Protein AF-A0A3C1KAB3-F1 (afdb_monomer)

Organism: NCBI:txid400772

Structure (mmCIF, N/CA/C/O backbone):
data_AF-A0A3C1KAB3-F1
#
_entry.id   AF-A0A3C1KAB3-F1
#
loop_
_atom_site.group_PDB
_atom_site.id
_atom_site.type_symbol
_atom_site.label_atom_id
_atom_site.label_alt_id
_atom_site.label_comp_id
_atom_site.label_asym_id
_atom_site.label_entity_id
_atom_site.label_seq_id
_atom_site.pdbx_PDB_ins_code
_atom_site.Cartn_x
_atom_site.Cartn_y
_atom_site.Cartn_z
_atom_site.occupancy
_atom_site.B_iso_or_equiv
_atom_site.auth_seq_id
_atom_site.auth_comp_id
_atom_site.auth_asym_id
_atom_site.auth_atom_id
_atom_site.pdbx_PDB_model_num
ATOM 1 N N . ARG A 1 1 ? -7.586 -15.280 -24.623 1.00 45.44 1 ARG A N 1
ATOM 2 C CA . ARG A 1 1 ? -6.352 -14.586 -25.068 1.00 45.44 1 ARG A CA 1
ATOM 3 C C . ARG A 1 1 ? -5.178 -15.482 -24.715 1.00 45.44 1 ARG A C 1
ATOM 5 O O . ARG A 1 1 ? -5.055 -15.818 -23.547 1.00 45.44 1 ARG A O 1
ATOM 12 N N . HIS A 1 2 ? -4.398 -15.919 -25.700 1.00 37.41 2 HIS A N 1
ATOM 13 C CA . HIS A 1 2 ? -3.145 -16.643 -25.469 1.00 37.41 2 HIS A CA 1
ATOM 14 C C . HIS A 1 2 ? -2.085 -15.616 -25.024 1.00 37.41 2 HIS A C 1
ATOM 16 O O . HIS A 1 2 ? -2.032 -14.554 -25.651 1.00 37.41 2 HIS A O 1
ATOM 22 N N . PRO A 1 3 ? -1.326 -15.830 -23.936 1.00 46.16 3 PRO A N 1
ATOM 23 C CA . PRO A 1 3 ? -0.272 -14.899 -23.554 1.00 46.16 3 PRO A CA 1
ATOM 24 C C . PRO A 1 3 ? 0.894 -15.007 -24.548 1.00 46.16 3 PRO A C 1
ATOM 26 O O . PRO A 1 3 ? 1.227 -16.099 -25.002 1.00 46.16 3 PRO A O 1
ATOM 29 N N . ASP A 1 4 ? 1.481 -13.868 -24.905 1.00 42.00 4 ASP A N 1
ATOM 30 C CA . ASP A 1 4 ? 2.697 -13.790 -25.718 1.00 42.00 4 ASP A CA 1
ATOM 31 C C . ASP A 1 4 ? 3.901 -14.267 -24.876 1.00 42.00 4 ASP A C 1
ATOM 33 O O . ASP A 1 4 ? 4.146 -13.689 -23.812 1.00 42.00 4 ASP A O 1
ATOM 37 N N . PRO A 1 5 ? 4.648 -15.305 -25.299 1.00 51.94 5 PRO A N 1
ATOM 38 C CA . PRO A 1 5 ? 5.786 -15.840 -24.551 1.00 51.94 5 PRO A CA 1
ATOM 39 C C . PRO A 1 5 ? 6.991 -14.884 -24.474 1.00 51.94 5 PRO A C 1
ATOM 41 O O . PRO A 1 5 ? 7.914 -15.152 -23.706 1.00 51.94 5 PRO A O 1
ATOM 44 N N . ALA A 1 6 ? 6.999 -13.781 -25.233 1.00 54.56 6 ALA A N 1
ATOM 45 C CA . ALA A 1 6 ? 8.041 -12.753 -25.179 1.00 54.56 6 ALA A CA 1
ATOM 46 C C . ALA A 1 6 ? 7.734 -11.610 -24.192 1.00 54.56 6 ALA A C 1
ATOM 48 O O . ALA A 1 6 ? 8.598 -10.767 -23.937 1.00 54.56 6 ALA A O 1
ATOM 49 N N . ALA A 1 7 ? 6.526 -11.556 -23.618 1.00 47.41 7 ALA A N 1
ATOM 50 C CA . ALA A 1 7 ? 6.200 -10.549 -22.618 1.00 47.41 7 ALA A CA 1
ATOM 51 C C . ALA A 1 7 ? 6.920 -10.889 -21.299 1.00 47.41 7 ALA A C 1
ATOM 53 O O . ALA A 1 7 ? 6.724 -11.991 -20.775 1.00 47.41 7 ALA A O 1
ATOM 54 N N . PRO A 1 8 ? 7.736 -9.982 -20.722 1.00 47.19 8 PRO A N 1
ATOM 55 C CA . PRO A 1 8 ? 8.341 -10.236 -19.422 1.00 47.19 8 PRO A CA 1
ATOM 56 C C . PRO A 1 8 ? 7.221 -10.538 -18.428 1.00 47.19 8 PRO A C 1
ATOM 58 O O . PRO A 1 8 ? 6.240 -9.792 -18.356 1.00 47.19 8 PRO A O 1
ATOM 61 N N . ALA A 1 9 ? 7.348 -11.654 -17.702 1.00 51.09 9 ALA A N 1
ATOM 62 C CA . ALA A 1 9 ? 6.375 -12.071 -16.702 1.00 51.09 9 ALA A CA 1
ATOM 63 C C . ALA A 1 9 ? 5.998 -10.857 -15.845 1.00 51.09 9 ALA A C 1
ATOM 65 O O . ALA A 1 9 ? 6.880 -10.230 -15.252 1.00 51.09 9 ALA A O 1
ATOM 66 N N . ARG A 1 10 ? 4.708 -10.494 -15.829 1.00 49.59 10 ARG A N 1
ATOM 67 C CA . ARG A 1 10 ? 4.189 -9.416 -14.982 1.00 49.59 10 ARG A CA 1
ATOM 68 C C . ARG A 1 10 ? 4.561 -9.756 -13.542 1.00 49.59 10 ARG A C 1
ATOM 70 O O . ARG A 1 10 ? 3.898 -10.573 -12.911 1.00 49.59 10 ARG A O 1
ATOM 77 N N . ARG A 1 11 ? 5.639 -9.157 -13.034 1.00 55.25 11 ARG A N 1
ATOM 78 C CA . ARG A 1 11 ? 5.939 -9.127 -11.604 1.00 55.25 11 ARG A CA 1
ATOM 79 C C . ARG A 1 11 ? 4.917 -8.176 -11.003 1.00 55.25 11 ARG A C 1
ATOM 81 O O . ARG A 1 11 ? 5.160 -6.979 -10.921 1.00 55.25 11 ARG A O 1
ATOM 88 N N . TRP A 1 12 ? 3.723 -8.696 -10.746 1.00 72.50 12 TRP A N 1
ATOM 89 C CA . TRP A 1 12 ? 2.678 -7.941 -10.079 1.00 72.50 12 TRP A CA 1
ATOM 90 C C . TRP A 1 12 ? 3.144 -7.768 -8.637 1.00 72.50 12 TRP A C 1
ATOM 92 O O . TRP A 1 12 ? 3.206 -8.739 -7.886 1.00 72.50 12 TRP A O 1
ATOM 102 N N . PHE A 1 13 ? 3.590 -6.564 -8.296 1.00 79.94 13 PHE A N 1
ATOM 103 C CA . PHE A 1 13 ? 3.763 -6.204 -6.897 1.00 79.94 13 PHE A CA 1
ATOM 104 C C . PHE A 1 13 ? 2.371 -6.161 -6.257 1.00 79.94 13 PHE A C 1
ATOM 106 O O . PHE A 1 13 ? 1.437 -5.720 -6.932 1.00 79.94 13 PHE A O 1
ATOM 113 N N . PRO A 1 14 ? 2.208 -6.644 -5.015 1.00 89.25 14 PRO A N 1
ATOM 114 C CA . PRO A 1 14 ? 0.946 -6.490 -4.305 1.00 89.25 14 PRO A CA 1
ATOM 115 C C . PRO A 1 14 ? 0.555 -5.012 -4.266 1.00 89.25 14 PRO A C 1
ATOM 117 O O . PRO A 1 14 ? 1.402 -4.119 -4.187 1.00 89.25 14 PRO A O 1
ATOM 120 N N . THR A 1 15 ? -0.742 -4.756 -4.357 1.00 92.56 15 THR A N 1
ATOM 121 C CA . THR A 1 15 ? -1.278 -3.424 -4.105 1.00 92.56 15 THR A CA 1
ATOM 122 C C .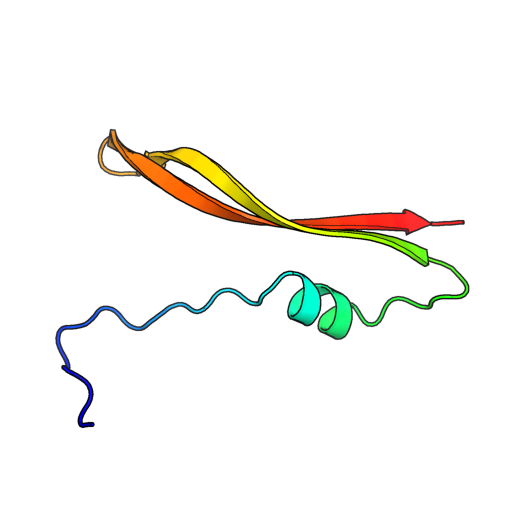 THR A 1 15 ? -1.099 -3.073 -2.624 1.00 92.56 15 THR A C 1
ATOM 124 O O . THR A 1 15 ? -1.103 -3.964 -1.771 1.00 92.56 15 THR A O 1
ATOM 127 N N . PRO A 1 16 ? -1.041 -1.780 -2.266 1.00 96.44 16 PRO A N 1
ATOM 128 C CA . PRO A 1 16 ? -0.962 -1.361 -0.865 1.00 96.44 16 PRO A CA 1
ATOM 129 C C . PRO A 1 16 ? -2.076 -1.943 0.020 1.00 96.44 16 PRO A C 1
ATOM 131 O O . PRO A 1 16 ? -1.860 -2.212 1.198 1.00 96.44 16 PRO A O 1
ATOM 134 N N . ALA A 1 17 ? -3.270 -2.164 -0.538 1.00 94.50 17 ALA A N 1
ATOM 135 C CA . ALA A 1 17 ? -4.381 -2.789 0.176 1.00 94.50 17 ALA A CA 1
ATOM 136 C C . ALA A 1 17 ? -4.151 -4.291 0.426 1.00 94.50 17 ALA A C 1
ATOM 138 O O . ALA A 1 17 ? -4.466 -4.786 1.509 1.00 94.50 17 ALA A O 1
ATOM 139 N N . GLU A 1 18 ? -3.590 -5.010 -0.550 1.00 95.31 18 GLU A N 1
ATOM 140 C CA . GLU A 1 18 ? -3.203 -6.417 -0.390 1.00 95.31 18 GLU A CA 1
ATOM 141 C C . GLU A 1 18 ? -2.081 -6.569 0.641 1.00 95.31 18 GLU A C 1
ATOM 143 O O . GLU A 1 18 ? -2.147 -7.474 1.472 1.00 95.31 18 GLU A O 1
ATOM 148 N N . ASP A 1 19 ? -1.112 -5.652 0.658 1.00 95.69 19 ASP A N 1
ATOM 149 C CA . ASP A 1 19 ? -0.069 -5.621 1.686 1.00 95.69 19 ASP A CA 1
ATOM 150 C C . ASP A 1 19 ? 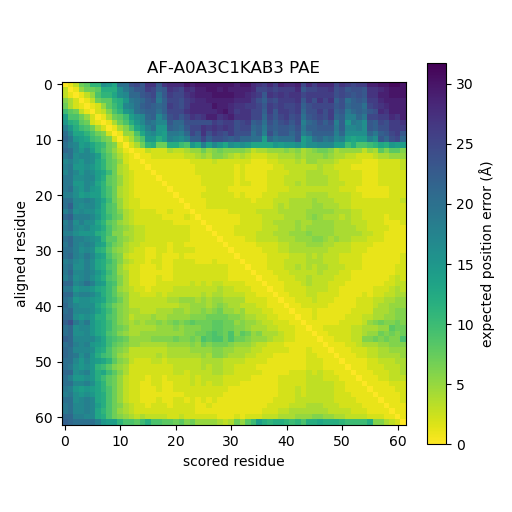-0.662 -5.400 3.084 1.00 95.69 19 ASP A C 1
ATOM 152 O O . ASP A 1 19 ? -0.357 -6.153 4.007 1.00 95.69 19 ASP A O 1
ATOM 156 N N . VAL A 1 20 ? -1.564 -4.424 3.255 1.00 97.31 20 VAL A N 1
ATOM 157 C CA . VAL A 1 20 ? -2.253 -4.199 4.541 1.00 97.31 20 VAL A CA 1
ATOM 158 C C . VAL A 1 20 ? -3.011 -5.447 4.997 1.00 97.31 20 VAL A C 1
ATOM 160 O O . VAL A 1 20 ? -2.943 -5.806 6.174 1.00 97.31 20 VAL A O 1
ATOM 163 N N . ALA A 1 21 ? -3.705 -6.128 4.082 1.00 96.56 21 ALA A N 1
ATOM 164 C CA . ALA A 1 21 ? -4.416 -7.363 4.399 1.00 9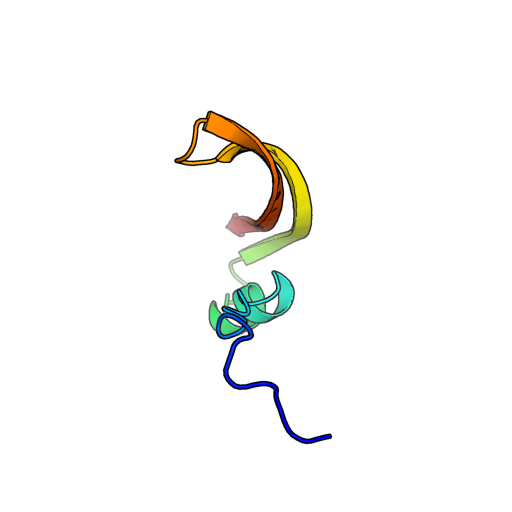6.56 21 ALA A CA 1
ATOM 165 C C . ALA A 1 21 ? -3.455 -8.488 4.822 1.00 96.56 21 ALA A C 1
ATOM 167 O O . ALA A 1 21 ? -3.728 -9.195 5.792 1.00 96.56 21 ALA A O 1
ATOM 168 N N . ALA A 1 22 ? -2.317 -8.630 4.138 1.00 96.12 22 ALA A N 1
ATOM 169 C CA . ALA A 1 22 ? -1.304 -9.637 4.446 1.00 96.12 22 ALA A CA 1
ATOM 170 C C . ALA A 1 22 ? -0.577 -9.377 5.777 1.00 96.12 22 ALA A C 1
ATOM 172 O O . ALA A 1 22 ? -0.180 -10.326 6.451 1.00 96.12 22 ALA A O 1
ATOM 173 N N . LEU A 1 23 ? -0.428 -8.108 6.175 1.00 95.25 23 LEU A N 1
ATOM 174 C CA . LEU A 1 23 ? 0.175 -7.722 7.454 1.00 95.25 23 LEU A CA 1
ATOM 175 C C . LEU A 1 23 ? -0.688 -8.095 8.668 1.00 95.25 23 LEU A C 1
ATOM 177 O O . LEU A 1 23 ? -0.151 -8.159 9.772 1.00 95.25 23 LEU A O 1
ATOM 181 N N . ALA A 1 24 ? -1.993 -8.332 8.473 1.00 96.75 24 ALA A N 1
ATOM 182 C CA . ALA A 1 24 ? -2.930 -8.764 9.514 1.00 96.75 24 ALA A CA 1
ATOM 183 C C . ALA A 1 24 ? -2.824 -7.941 10.817 1.00 96.75 24 ALA A C 1
ATOM 185 O O . ALA A 1 24 ? -2.807 -8.489 11.919 1.00 96.75 24 ALA A O 1
ATOM 186 N N . LEU A 1 25 ? -2.715 -6.614 10.681 1.00 96.75 25 LEU A N 1
ATOM 187 C CA . LEU A 1 25 ? -2.548 -5.705 11.815 1.00 96.75 25 LEU A CA 1
ATOM 188 C C . LEU A 1 25 ? -3.790 -5.724 12.714 1.00 96.75 25 LEU A C 1
ATOM 190 O O . LEU A 1 25 ? -4.908 -5.561 12.226 1.00 96.75 25 LEU A O 1
ATOM 194 N N . ASP A 1 26 ? -3.585 -5.871 14.024 1.00 97.88 26 ASP A N 1
ATOM 195 C CA . ASP A 1 26 ? -4.670 -5.770 15.000 1.00 97.88 26 ASP A CA 1
ATOM 196 C C . ASP A 1 26 ? -5.190 -4.319 15.054 1.00 97.88 26 ASP A C 1
ATOM 198 O O . ASP A 1 26 ? -4.430 -3.418 15.438 1.00 97.88 26 ASP A O 1
ATOM 202 N N . PRO A 1 27 ? -6.467 -4.064 14.705 1.00 96.56 27 PRO A N 1
ATOM 203 C CA . PRO A 1 27 ? -7.038 -2.721 14.735 1.00 96.56 27 PRO A CA 1
ATOM 204 C C . PRO A 1 27 ? -7.142 -2.124 16.148 1.00 96.56 27 PRO A C 1
ATOM 206 O O . PRO A 1 27 ? -7.362 -0.921 16.267 1.00 96.56 27 PRO A O 1
ATOM 209 N N . ALA A 1 28 ? -7.000 -2.920 17.215 1.00 98.00 28 ALA A N 1
ATOM 210 C CA . ALA A 1 28 ? -6.932 -2.415 18.587 1.00 98.00 28 ALA A CA 1
ATOM 211 C C . ALA A 1 28 ? -5.558 -1.814 18.939 1.00 98.00 28 ALA A C 1
ATOM 213 O O . ALA A 1 28 ? -5.466 -0.999 19.856 1.00 98.00 28 ALA A O 1
ATOM 214 N N . GLU A 1 29 ? -4.498 -2.196 18.220 1.00 98.31 29 GLU A N 1
ATOM 215 C CA . GLU A 1 29 ? -3.130 -1.709 18.440 1.00 98.31 29 GLU A CA 1
ATOM 216 C C . GLU A 1 29 ? -2.636 -0.759 17.343 1.00 98.31 29 GLU A C 1
ATOM 218 O O . GLU A 1 29 ? -1.778 0.088 17.608 1.00 98.31 29 GLU A O 1
ATOM 223 N N . TRP A 1 30 ? -3.168 -0.877 16.126 1.00 98.44 30 TRP A N 1
ATOM 224 C CA . TRP A 1 30 ? -2.659 -0.179 14.952 1.00 98.44 30 TRP A CA 1
ATOM 225 C C . TRP A 1 30 ? -3.754 0.548 14.180 1.00 98.44 30 TRP A C 1
ATOM 227 O O . TRP A 1 30 ? -4.826 0.022 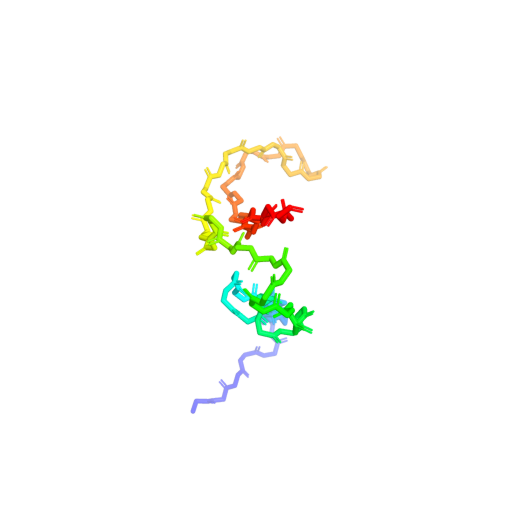13.904 1.00 98.44 30 TRP A O 1
ATOM 237 N N . THR A 1 31 ? -3.426 1.753 13.721 1.00 98.44 31 THR A N 1
ATOM 238 C CA . THR A 1 31 ? -4.217 2.495 12.736 1.00 98.44 31 THR A CA 1
ATOM 239 C C . THR A 1 31 ? -3.432 2.608 11.435 1.00 98.44 31 THR A C 1
ATOM 241 O O . THR A 1 31 ? -2.335 3.170 11.429 1.00 98.44 31 THR A O 1
ATOM 244 N N . VAL A 1 32 ? -3.996 2.137 10.322 1.00 98.25 32 VAL A N 1
ATOM 245 C CA . VAL A 1 32 ? -3.459 2.426 8.983 1.00 98.25 32 VAL A CA 1
ATOM 246 C C . VAL A 1 32 ? -3.860 3.848 8.595 1.00 98.25 32 VAL A C 1
ATOM 248 O O . VAL A 1 32 ? -5.039 4.186 8.569 1.00 98.25 32 VAL A O 1
ATOM 251 N N . LEU A 1 33 ? -2.866 4.691 8.332 1.00 98.38 33 LEU A N 1
ATOM 252 C CA . LEU A 1 33 ? -3.031 6.095 7.960 1.00 98.38 33 LEU A CA 1
ATOM 253 C C . LEU A 1 33 ? -2.968 6.300 6.444 1.00 98.38 33 LEU A C 1
ATOM 255 O O . LEU A 1 33 ? -3.644 7.179 5.921 1.00 98.38 33 LEU A O 1
ATOM 259 N N . ILE A 1 34 ? -2.140 5.514 5.749 1.00 98.06 34 ILE A N 1
ATOM 260 C CA . ILE A 1 34 ? -1.960 5.572 4.293 1.00 98.06 34 ILE A CA 1
ATOM 261 C C . ILE A 1 34 ? -1.868 4.142 3.766 1.00 98.06 34 ILE A C 1
ATOM 263 O O . ILE A 1 34 ? -1.165 3.321 4.353 1.00 98.06 34 ILE A O 1
ATOM 267 N N . ALA A 1 35 ? -2.550 3.877 2.656 1.00 97.81 35 ALA A N 1
ATOM 268 C CA . ALA A 1 35 ? -2.388 2.691 1.825 1.00 97.81 35 ALA A CA 1
ATOM 269 C C . ALA A 1 35 ? -2.652 3.110 0.371 1.00 97.81 35 ALA A C 1
ATOM 271 O O . ALA A 1 35 ? -3.793 3.101 -0.087 1.00 97.81 35 ALA A O 1
ATOM 272 N N . GLU A 1 36 ? -1.614 3.570 -0.326 1.00 96.69 36 GLU A N 1
ATOM 273 C CA . GLU A 1 36 ? -1.744 4.163 -1.663 1.00 96.69 36 GLU A CA 1
ATOM 274 C C . GLU A 1 36 ? -0.519 3.895 -2.538 1.00 96.69 36 GLU A C 1
ATOM 276 O O . GLU A 1 36 ? 0.567 3.595 -2.041 1.00 96.69 36 GLU A O 1
ATOM 281 N N . GLU A 1 3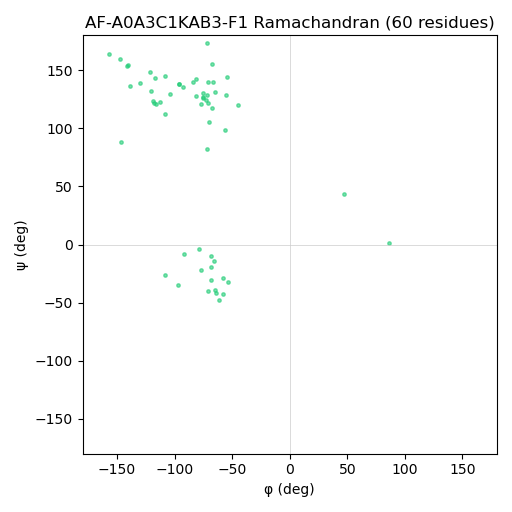7 ? -0.692 4.007 -3.852 1.00 95.69 37 GLU A N 1
ATOM 282 C CA . GLU A 1 37 ? 0.422 3.995 -4.797 1.00 95.69 37 GLU A CA 1
ATOM 283 C C . GLU A 1 37 ? 0.882 5.426 -5.073 1.00 95.69 37 GLU A C 1
ATOM 285 O O . GLU A 1 37 ? 0.066 6.317 -5.324 1.00 95.69 37 GLU A O 1
ATOM 290 N N . ARG A 1 38 ? 2.198 5.646 -5.070 1.00 95.31 38 ARG A N 1
ATOM 291 C CA . ARG A 1 38 ? 2.806 6.921 -5.460 1.00 95.31 38 ARG A CA 1
ATOM 292 C C . ARG A 1 38 ? 3.681 6.751 -6.681 1.00 95.31 38 ARG A C 1
ATOM 294 O O . ARG A 1 38 ? 4.385 5.756 -6.825 1.00 95.31 38 ARG A O 1
ATOM 301 N N . GLN A 1 39 ? 3.663 7.767 -7.532 1.00 94.56 39 GLN A N 1
ATOM 302 C CA . GLN A 1 39 ? 4.550 7.848 -8.679 1.00 94.56 39 GLN A CA 1
ATOM 303 C C . GLN A 1 39 ? 5.768 8.702 -8.349 1.00 94.56 39 GLN A C 1
ATOM 305 O O . GLN A 1 39 ? 5.649 9.766 -7.739 1.00 94.56 39 GLN A O 1
ATOM 310 N N . ARG A 1 40 ? 6.939 8.253 -8.796 1.00 95.56 40 ARG A N 1
ATOM 311 C CA . ARG A 1 40 ? 8.167 9.053 -8.785 1.00 95.56 40 ARG A CA 1
ATOM 312 C C . ARG A 1 40 ? 8.987 8.804 -10.032 1.00 95.56 40 ARG A C 1
ATOM 314 O O . ARG A 1 40 ? 8.950 7.717 -10.598 1.00 95.56 40 ARG A O 1
ATOM 321 N N . GLU A 1 41 ? 9.787 9.782 -10.416 1.00 96.81 41 GLU A N 1
ATOM 322 C CA . GLU A 1 41 ? 10.780 9.616 -11.472 1.00 96.81 41 GLU A CA 1
ATOM 323 C C . GLU A 1 41 ? 12.146 9.296 -10.862 1.00 96.81 41 GLU A C 1
ATOM 325 O O . GLU A 1 41 ? 12.534 9.849 -9.830 1.00 96.81 41 GLU A O 1
ATOM 330 N N . SER A 1 42 ? 12.876 8.360 -11.465 1.00 95.81 42 SER A N 1
ATOM 331 C CA . SER A 1 42 ? 14.233 8.021 -11.038 1.00 95.81 42 SER A CA 1
ATOM 332 C C . SER A 1 42 ? 15.027 7.385 -12.171 1.00 95.81 42 SER A C 1
ATOM 334 O O . SER A 1 42 ? 14.455 6.944 -13.169 1.00 95.81 42 SER A O 1
ATOM 336 N N . LEU A 1 43 ? 16.349 7.329 -12.019 1.00 96.88 43 LEU A N 1
ATOM 337 C CA . LEU A 1 43 ? 17.197 6.606 -12.958 1.00 96.88 43 LEU A CA 1
ATOM 338 C C . LEU A 1 43 ? 17.057 5.105 -12.702 1.00 96.88 43 LEU A C 1
ATOM 340 O O . LEU A 1 43 ? 17.245 4.625 -11.582 1.00 96.88 43 LEU A O 1
ATOM 344 N N . ALA A 1 44 ? 16.725 4.356 -13.747 1.00 92.75 44 ALA A N 1
ATOM 345 C CA . ALA A 1 44 ? 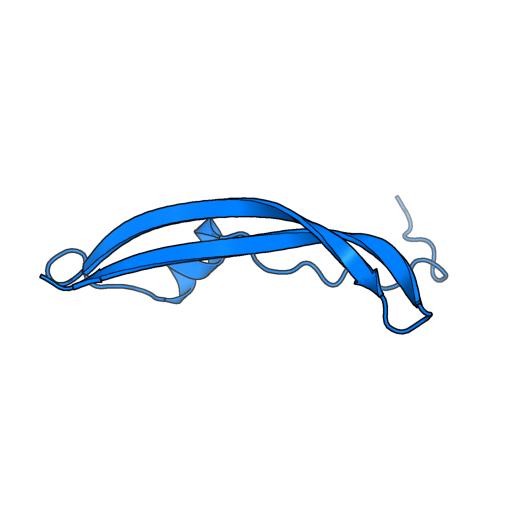16.815 2.909 -13.736 1.00 92.75 44 ALA A CA 1
ATOM 346 C C . ALA A 1 44 ? 18.290 2.461 -13.769 1.00 92.75 44 ALA A C 1
ATOM 348 O O . ALA A 1 44 ? 19.216 3.261 -13.893 1.00 92.75 44 ALA A O 1
ATOM 349 N N . ARG A 1 45 ? 18.531 1.153 -13.623 1.00 92.81 45 ARG A N 1
ATOM 350 C CA . ARG A 1 45 ? 19.892 0.580 -13.577 1.00 92.81 45 ARG A CA 1
ATOM 351 C C . ARG A 1 45 ? 20.725 0.900 -14.828 1.00 92.81 45 ARG A C 1
ATOM 353 O O . ARG A 1 45 ? 21.946 0.936 -14.741 1.00 92.81 45 ARG A O 1
ATOM 360 N N . ASP A 1 46 ? 20.070 1.085 -15.966 1.00 95.50 46 ASP A N 1
ATOM 361 C CA . ASP A 1 46 ? 20.668 1.459 -17.251 1.00 95.50 46 ASP A CA 1
ATOM 362 C C . ASP A 1 46 ? 20.990 2.962 -17.361 1.00 95.50 46 ASP A C 1
ATOM 364 O O . ASP A 1 46 ? 21.601 3.374 -18.340 1.00 95.50 46 ASP A O 1
ATOM 368 N N . GLY A 1 47 ? 20.634 3.768 -16.355 1.00 96.19 47 GLY A N 1
ATOM 369 C CA . GLY A 1 47 ? 20.826 5.216 -16.356 1.00 96.19 47 GLY A CA 1
ATOM 370 C C . GLY A 1 47 ? 19.693 5.993 -17.026 1.00 96.19 47 GLY A C 1
ATOM 371 O O . GLY A 1 47 ? 19.764 7.216 -17.071 1.00 96.19 47 GLY A O 1
ATOM 372 N N . GLU A 1 48 ? 18.643 5.322 -17.506 1.00 96.88 48 GLU A N 1
ATOM 373 C CA . GLU A 1 48 ? 17.498 5.975 -18.144 1.00 96.88 48 GLU A CA 1
ATOM 374 C C . GLU A 1 48 ? 16.483 6.466 -17.109 1.00 96.88 48 GLU A C 1
ATOM 376 O O . GLU A 1 48 ? 16.174 5.766 -16.138 1.00 96.88 48 GLU A O 1
ATOM 381 N N . LEU A 1 49 ? 15.914 7.654 -17.332 1.00 96.19 49 LEU A N 1
ATOM 382 C CA . LEU A 1 49 ? 14.853 8.186 -16.479 1.00 96.19 49 LEU A CA 1
ATOM 383 C C . LEU A 1 49 ? 13.551 7.413 -16.721 1.00 96.19 49 LEU A C 1
ATOM 385 O O . LEU A 1 49 ? 13.100 7.269 -17.857 1.00 96.19 49 LEU A O 1
ATOM 389 N N . ARG A 1 50 ? 12.925 6.923 -15.649 1.00 96.56 50 ARG A N 1
ATOM 390 C CA . ARG A 1 50 ? 11.643 6.210 -15.711 1.00 96.56 50 ARG A CA 1
ATOM 391 C C . ARG A 1 50 ? 10.739 6.592 -14.549 1.00 96.56 50 ARG A C 1
ATOM 393 O O . ARG A 1 50 ? 11.214 6.940 -13.468 1.00 96.56 50 ARG A O 1
ATOM 400 N N . THR A 1 51 ? 9.434 6.456 -14.760 1.00 92.62 51 THR A N 1
ATOM 401 C CA . THR A 1 51 ? 8.437 6.528 -13.690 1.00 92.62 51 THR A CA 1
ATOM 402 C C . THR A 1 51 ? 8.345 5.182 -12.974 1.00 92.62 51 THR A C 1
ATOM 404 O O . THR A 1 51 ? 8.149 4.140 -13.600 1.00 92.62 51 THR A O 1
ATOM 407 N N . PHE A 1 52 ? 8.465 5.211 -11.653 1.00 91.56 52 PHE A N 1
ATOM 408 C CA . PHE A 1 52 ? 8.266 4.088 -10.750 1.00 91.56 52 PHE A CA 1
ATOM 409 C C . PHE A 1 52 ? 6.968 4.287 -9.977 1.00 91.56 52 PHE A C 1
ATOM 411 O O . PHE A 1 52 ? 6.607 5.416 -9.647 1.00 91.56 52 PHE A O 1
ATOM 418 N N . HIS A 1 53 ? 6.290 3.180 -9.7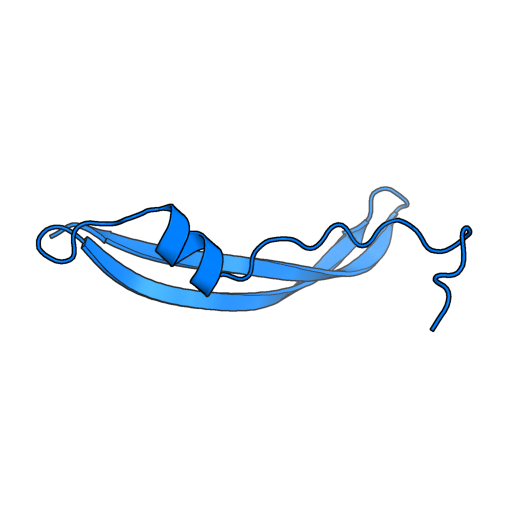02 1.00 91.44 53 HIS A N 1
ATOM 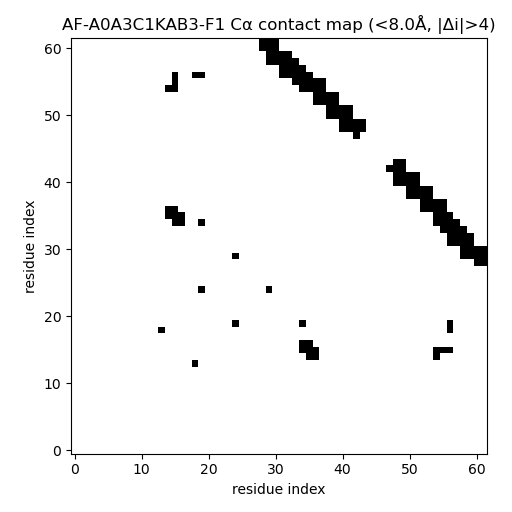419 C CA . HIS A 1 53 ? 5.120 3.125 -8.840 1.00 91.44 53 HIS A CA 1
ATOM 420 C C . HIS A 1 53 ? 5.539 2.424 -7.552 1.00 91.44 53 HIS A C 1
ATOM 422 O O . HIS A 1 53 ? 5.877 1.241 -7.586 1.00 91.44 53 HIS A O 1
ATOM 428 N N . ASP A 1 54 ? 5.560 3.152 -6.443 1.00 92.94 54 ASP A N 1
ATOM 429 C CA . ASP A 1 54 ? 5.867 2.588 -5.134 1.00 92.94 54 ASP A CA 1
ATOM 430 C C . ASP A 1 54 ? 4.567 2.433 -4.341 1.00 92.94 54 ASP A C 1
ATOM 432 O O . ASP A 1 54 ? 3.785 3.381 -4.213 1.00 92.94 54 ASP A O 1
ATOM 436 N N . GLY A 1 55 ? 4.342 1.240 -3.792 1.00 94.38 55 GLY A N 1
ATOM 437 C CA . GLY A 1 55 ? 3.289 1.019 -2.809 1.00 94.38 55 GLY A CA 1
ATOM 438 C C . GLY A 1 55 ? 3.707 1.590 -1.457 1.00 94.38 55 GLY A C 1
ATOM 439 O O . GLY A 1 55 ? 4.793 1.290 -0.961 1.00 94.38 55 GLY A O 1
ATOM 440 N N . ILE A 1 56 ? 2.860 2.431 -0.866 1.00 96.44 56 ILE A N 1
ATOM 441 C CA . ILE A 1 56 ? 3.113 3.091 0.414 1.00 96.44 56 ILE A CA 1
ATOM 442 C C . ILE A 1 56 ? 2.059 2.655 1.423 1.00 96.44 56 ILE A C 1
ATOM 444 O O . ILE A 1 56 ? 0.868 2.903 1.236 1.00 96.44 56 ILE A O 1
ATOM 448 N N . VAL A 1 57 ? 2.520 2.077 2.532 1.00 97.19 57 V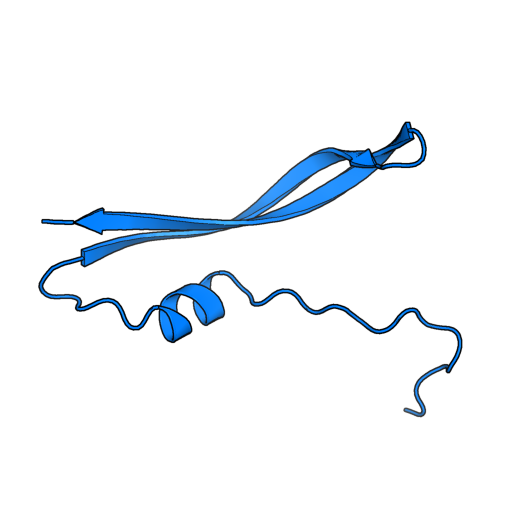AL A N 1
ATOM 449 C CA . VAL A 1 57 ? 1.707 1.815 3.722 1.00 97.19 57 VAL A CA 1
ATOM 450 C C . VAL A 1 57 ? 2.307 2.578 4.895 1.00 97.19 57 VAL A C 1
ATOM 452 O O . VAL A 1 57 ? 3.477 2.402 5.232 1.00 97.19 57 VAL A O 1
ATOM 455 N N . LEU A 1 58 ? 1.504 3.428 5.530 1.00 98.00 58 LEU A N 1
ATOM 456 C CA . LEU A 1 58 ? 1.854 4.077 6.789 1.00 98.00 58 LEU A CA 1
ATOM 457 C C . LEU A 1 58 ? 0.886 3.596 7.858 1.00 98.00 58 LEU A C 1
ATOM 459 O O . LEU A 1 58 ? -0.315 3.829 7.747 1.00 98.00 58 LEU A O 1
ATOM 463 N N . ALA A 1 59 ? 1.412 2.982 8.910 1.00 97.94 59 ALA A N 1
ATOM 464 C CA . ALA A 1 59 ? 0.647 2.600 10.085 1.00 97.94 59 ALA A CA 1
ATOM 465 C C . ALA A 1 59 ? 1.231 3.262 11.334 1.00 97.94 59 ALA A C 1
ATOM 467 O O . ALA A 1 59 ? 2.436 3.498 11.434 1.00 97.94 59 ALA A O 1
ATOM 468 N N . ARG A 1 60 ? 0.363 3.561 12.294 1.00 98.31 60 ARG A N 1
ATOM 469 C CA . ARG A 1 60 ? 0.721 4.120 13.595 1.00 98.31 60 ARG A CA 1
ATOM 470 C C . ARG A 1 60 ? 0.246 3.170 14.682 1.00 98.31 60 ARG A C 1
ATOM 472 O O . ARG A 1 60 ? -0.921 2.785 14.668 1.00 98.31 60 ARG A O 1
ATOM 479 N N . ARG A 1 61 ? 1.126 2.858 15.631 1.00 97.69 61 ARG A N 1
ATOM 480 C CA . ARG A 1 61 ? 0.756 2.152 16.860 1.00 97.69 61 ARG A CA 1
ATOM 481 C C . ARG A 1 61 ? 0.165 3.122 17.882 1.00 97.69 61 ARG A C 1
ATOM 483 O O . ARG A 1 61 ? 0.623 4.265 17.948 1.00 97.69 61 ARG A O 1
ATOM 490 N N . HIS A 1 62 ? -0.840 2.673 18.624 1.00 92.75 62 HIS A N 1
ATOM 491 C CA . HIS A 1 62 ? -1.412 3.406 19.755 1.00 92.75 62 HIS A CA 1
ATOM 492 C C . HIS A 1 62 ? -0.433 3.552 20.924 1.00 92.75 62 HIS A C 1
ATOM 494 O O . HIS A 1 62 ? 0.418 2.651 21.110 1.00 92.75 62 HIS A O 1
#

Nearest PDB structures (foldseek):
  3gw6-assembly1_B  TM=5.611E-01  e=1.411E+00  Escherichia phage K1F
  3gw6-assembly1_A  TM=5.545E-01  e=1.411E+00  Escherichia phage K1F
  3gw6-assembly1_F  TM=5.304E-01  e=1.245E+00  Escherichia phage K1F
  3gw6-assembly2_C  TM=5.593E-01  e=1.811E+00  Escherichia phage K1F

Radius of gyration: 16.39 Å; Cα contacts (8 Å, |Δi|>4): 75; chains: 1; bounding box: 28×26×46 Å

pLDDT: mean 86.75, std 18.56, range [37.41, 98.44]

Sequence (62 aa):
RHPDPAAPARRWFPTPAEDVAALALDPAEWTVLIAEERQRESLARDGELRTFHDGIVLARRH

Secondary structure (DSSP, 8-state):
-PPPTTS-----PPPHHHHHHHHT--TTTEEEEEEEEEEEEEE-TTS-EEEEEEEEEEEEE-

Mean predicted aligned error: 7.62 Å

Solvent-accessible surface area (backbone atoms only — not comparable to full-atom values): 4092 Å² total; per-residue (Å²): 133,84,81,66,91,84,56,78,79,81,78,74,71,73,50,29,63,54,48,54,61,73,64,65,69,54,72,91,51,38,45,78,78,43,61,40,78,44,80,46,78,45,68,45,98,88,67,49,80,42,82,44,78,45,66,39,73,41,72,46,73,117

Foldseek 3Di:
DDDDPPPDPPPDDDALVRVVVVVVDDPVFKDWPDFHWDWDWDQDPVRDIDIDIDTDIDMDTD